Protein AF-A0A3B9VKN2-F1 (afdb_monomer_lite)

Radius of gyration: 18.08 Å; chains: 1; bounding box: 35×26×44 Å

Secondary structure (DSSP, 8-state):
----TTTS---HHHHTSHHHHHHHHTT-BTTB------------SSEEEEEEE-TTS-EEEEEEE-

Foldseek 3Di:
DDDDCVVDPDPVCCCPPPVVVVVVVVPDDPVDDDPDDDDDDDDADDKDWDKDADPVGDIDTDIDGD

Structure (mmCIF, N/CA/C/O backbone):
data_AF-A0A3B9VKN2-F1
#
_entry.id   AF-A0A3B9VKN2-F1
#
loop_
_atom_site.group_PDB
_atom_site.id
_atom_site.type_symbol
_atom_site.label_atom_id
_atom_site.label_alt_id
_atom_site.label_comp_id
_atom_site.label_asym_id
_atom_site.label_entity_id
_atom_site.label_seq_id
_atom_site.pdbx_PDB_ins_code
_atom_site.Cartn_x
_atom_site.Cartn_y
_atom_site.Cartn_z
_atom_site.occupancy
_atom_site.B_iso_or_equiv
_atom_site.auth_seq_id
_atom_site.auth_comp_id
_atom_site.auth_asym_id
_atom_site.auth_atom_id
_atom_site.pdbx_PDB_model_num
ATOM 1 N N . LEU A 1 1 ? 9.854 -0.256 14.663 1.00 67.31 1 LEU A N 1
ATOM 2 C CA . LEU A 1 1 ? 10.645 0.759 13.934 1.00 67.31 1 LEU A CA 1
ATOM 3 C C . LEU A 1 1 ? 10.691 0.289 12.486 1.00 67.31 1 LEU A C 1
ATOM 5 O O . LEU A 1 1 ? 10.805 -0.915 12.305 1.00 67.31 1 LEU A O 1
ATOM 9 N N . LEU A 1 2 ? 10.517 1.168 11.499 1.00 83.75 2 LEU A N 1
ATOM 10 C CA . LEU A 1 2 ? 10.788 0.818 10.098 1.00 83.75 2 LEU A CA 1
ATOM 11 C C . LEU A 1 2 ? 12.265 1.103 9.818 1.00 83.75 2 LEU A C 1
ATOM 13 O O . LEU A 1 2 ? 12.819 2.033 10.403 1.00 83.75 2 LEU A O 1
ATOM 17 N N . GLY A 1 3 ? 12.899 0.304 8.973 1.00 87.31 3 GLY A N 1
ATOM 18 C CA . GLY A 1 3 ? 14.334 0.379 8.724 1.00 87.31 3 GLY A CA 1
ATOM 19 C C . GLY A 1 3 ? 14.798 -0.750 7.817 1.00 87.31 3 GLY A C 1
ATOM 20 O O . GLY A 1 3 ? 13.979 -1.500 7.292 1.00 87.31 3 GLY A O 1
ATOM 21 N N . ASP A 1 4 ? 16.108 -0.838 7.628 1.00 91.38 4 ASP A N 1
ATOM 22 C CA . ASP A 1 4 ? 16.715 -1.847 6.769 1.00 91.38 4 ASP A CA 1
ATOM 23 C C . ASP A 1 4 ? 16.487 -3.262 7.340 1.00 91.38 4 ASP A C 1
ATOM 25 O O . ASP A 1 4 ? 16.943 -3.532 8.459 1.00 91.38 4 ASP A O 1
ATOM 29 N N . PRO A 1 5 ? 15.791 -4.164 6.620 1.00 91.44 5 PRO A N 1
ATOM 30 C CA . PRO A 1 5 ? 15.532 -5.523 7.089 1.00 91.44 5 PRO A CA 1
ATOM 31 C C . PRO A 1 5 ? 16.807 -6.363 7.270 1.00 91.44 5 PRO A C 1
ATOM 33 O O . PRO A 1 5 ? 16.772 -7.368 7.976 1.00 91.44 5 PRO A O 1
ATOM 36 N N . GLU A 1 6 ? 17.941 -5.966 6.683 1.00 94.56 6 GLU A N 1
ATOM 37 C CA . GLU A 1 6 ? 19.235 -6.617 6.932 1.00 94.56 6 GLU A CA 1
ATOM 38 C C . GLU A 1 6 ? 19.812 -6.267 8.314 1.00 94.56 6 GLU A C 1
ATOM 40 O O . GLU A 1 6 ? 20.671 -6.978 8.841 1.00 94.56 6 GLU A O 1
ATOM 45 N N . HIS A 1 7 ? 19.332 -5.185 8.931 1.00 93.69 7 HIS A N 1
ATOM 46 C CA . HIS A 1 7 ? 19.824 -4.676 10.212 1.00 93.69 7 HIS A CA 1
ATOM 47 C C . HIS A 1 7 ? 18.798 -4.751 11.342 1.00 93.69 7 HIS A C 1
ATOM 49 O O . HIS A 1 7 ? 19.186 -4.798 12.513 1.00 93.69 7 HIS A O 1
ATOM 55 N N . ILE A 1 8 ? 17.504 -4.751 11.022 1.00 92.69 8 ILE A N 1
ATOM 56 C CA . ILE A 1 8 ? 16.426 -4.866 12.001 1.00 92.69 8 ILE A CA 1
ATOM 57 C C . ILE A 1 8 ? 15.382 -5.884 11.555 1.00 92.69 8 ILE A C 1
ATOM 59 O O . ILE A 1 8 ? 14.974 -5.917 10.400 1.00 92.69 8 ILE A O 1
ATOM 63 N N . ASP A 1 9 ? 14.888 -6.674 12.504 1.00 91.25 9 ASP A N 1
ATOM 64 C CA . ASP A 1 9 ? 13.755 -7.553 12.241 1.00 91.25 9 ASP A CA 1
ATOM 65 C C . ASP A 1 9 ? 12.448 -6.748 12.304 1.00 91.25 9 ASP A C 1
ATOM 67 O O . ASP A 1 9 ? 12.098 -6.158 13.336 1.00 91.25 9 ASP A O 1
ATOM 71 N N . ILE A 1 10 ? 11.736 -6.696 11.180 1.00 90.44 10 ILE A N 1
ATOM 72 C CA . ILE A 1 10 ? 10.422 -6.067 11.080 1.00 90.44 10 ILE A CA 1
ATOM 73 C C . ILE A 1 10 ? 9.385 -7.177 10.997 1.00 90.44 10 ILE A C 1
ATOM 75 O O . ILE A 1 10 ? 9.200 -7.801 9.956 1.00 90.44 10 ILE A O 1
ATOM 79 N N . ASN A 1 11 ? 8.639 -7.363 12.084 1.00 91.56 11 ASN A N 1
ATOM 80 C CA . ASN A 1 11 ? 7.548 -8.328 12.118 1.00 91.56 11 ASN A CA 1
ATOM 81 C C . ASN A 1 11 ? 6.318 -7.793 11.358 1.00 91.56 11 ASN A C 1
ATOM 83 O O . ASN A 1 11 ? 5.391 -7.229 11.948 1.00 91.56 11 ASN A O 1
ATOM 87 N N . LEU A 1 12 ? 6.348 -7.928 10.030 1.00 93.19 12 LEU A N 1
ATOM 88 C CA . LEU A 1 12 ? 5.270 -7.503 9.135 1.00 93.19 12 LEU A CA 1
ATOM 89 C C . LEU A 1 12 ? 3.991 -8.314 9.363 1.00 93.19 12 LEU A C 1
ATOM 91 O O . LEU A 1 12 ? 2.904 -7.741 9.318 1.00 93.19 12 LEU A O 1
ATOM 95 N N . ASP A 1 13 ? 4.115 -9.604 9.671 1.00 95.00 13 ASP A N 1
ATOM 96 C CA . ASP A 1 13 ? 2.966 -10.480 9.913 1.00 95.00 13 ASP A CA 1
ATOM 97 C C . ASP A 1 13 ? 2.143 -10.002 11.108 1.00 95.00 13 ASP A C 1
ATOM 99 O O . ASP A 1 13 ? 0.922 -9.887 11.018 1.00 95.00 13 ASP A O 1
ATOM 103 N N . GLU A 1 14 ? 2.802 -9.652 12.214 1.00 94.31 14 GLU A N 1
ATOM 104 C CA . GLU A 1 14 ? 2.116 -9.093 13.376 1.00 94.31 14 GLU A CA 1
ATOM 105 C C . GLU A 1 14 ? 1.641 -7.662 13.119 1.00 94.31 14 GLU A C 1
ATOM 107 O O . GLU A 1 14 ? 0.549 -7.290 13.548 1.00 94.31 14 GLU A O 1
ATOM 112 N N . LEU A 1 15 ? 2.409 -6.850 12.383 1.00 93.19 15 LEU A N 1
ATOM 113 C CA . LEU A 1 15 ? 1.992 -5.491 12.033 1.00 93.19 15 LEU A CA 1
ATOM 114 C C . LEU A 1 15 ? 0.668 -5.489 11.253 1.00 93.19 15 LEU A C 1
ATOM 116 O O . LEU A 1 15 ? -0.205 -4.669 11.550 1.00 93.19 15 LEU A O 1
ATOM 120 N N . PHE A 1 16 ? 0.509 -6.421 10.310 1.00 95.69 16 PHE A N 1
ATOM 121 C CA . PHE A 1 16 ? -0.680 -6.578 9.471 1.00 95.69 16 PHE A CA 1
ATOM 122 C C . PHE A 1 16 ? -1.682 -7.618 9.997 1.00 95.69 16 PHE A C 1
ATOM 124 O O . PHE A 1 16 ? -2.686 -7.891 9.333 1.00 95.69 16 PHE A O 1
ATOM 131 N N . SER A 1 17 ? -1.472 -8.169 11.197 1.00 97.81 17 SER A N 1
ATOM 132 C CA . SER A 1 17 ? -2.395 -9.140 11.778 1.00 97.81 17 SER A CA 1
ATOM 133 C C . SER A 1 17 ? -3.745 -8.495 12.102 1.00 97.81 17 SER A C 1
ATOM 135 O O . SER A 1 17 ? -3.844 -7.334 12.519 1.00 97.81 17 SER A O 1
ATOM 137 N N . ALA A 1 18 ? -4.827 -9.268 11.966 1.00 98.12 18 ALA A N 1
ATOM 138 C CA . ALA A 1 18 ? -6.166 -8.800 12.324 1.00 98.12 18 ALA A CA 1
ATOM 139 C C . ALA A 1 18 ? -6.242 -8.347 13.795 1.00 98.12 18 ALA A C 1
ATOM 141 O O . ALA A 1 18 ? -6.955 -7.396 14.118 1.00 98.12 18 ALA A O 1
ATOM 142 N N . ALA A 1 19 ? -5.488 -8.998 14.688 1.00 98.00 19 ALA A N 1
ATOM 143 C CA . ALA A 1 19 ? -5.410 -8.632 16.098 1.00 98.00 19 ALA A CA 1
ATOM 144 C C . ALA A 1 19 ? -4.786 -7.239 16.292 1.00 98.00 19 ALA A C 1
ATOM 146 O O . ALA A 1 19 ? -5.375 -6.397 16.978 1.00 98.00 19 ALA A O 1
ATOM 147 N N . SER A 1 20 ? -3.647 -6.970 15.644 1.00 96.81 20 SER A N 1
ATOM 148 C CA . SER A 1 20 ? -2.979 -5.664 15.663 1.00 96.81 20 SER A CA 1
ATOM 149 C C . SER A 1 20 ? -3.877 -4.553 15.102 1.00 96.81 20 SER A C 1
ATOM 151 O O . SER A 1 20 ? -4.081 -3.522 15.755 1.00 96.81 20 SER A O 1
ATOM 153 N N . ILE A 1 21 ? -4.520 -4.795 13.953 1.00 97.75 21 ILE A N 1
ATOM 154 C CA . ILE A 1 21 ? -5.449 -3.847 13.317 1.00 97.75 21 ILE A CA 1
ATOM 155 C C . ILE A 1 21 ? -6.645 -3.5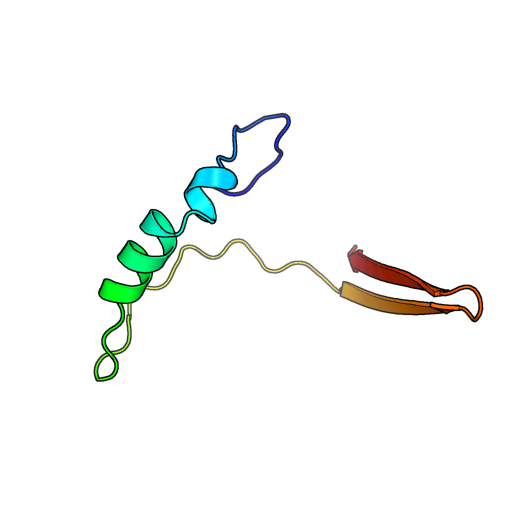49 14.229 1.00 97.75 21 ILE A C 1
ATOM 157 O O . ILE A 1 21 ? -6.982 -2.382 14.446 1.00 97.75 21 ILE A O 1
ATOM 161 N N . ASN A 1 22 ? -7.271 -4.575 14.812 1.00 98.31 22 ASN A N 1
ATOM 162 C CA . ASN A 1 22 ? -8.422 -4.401 15.701 1.00 98.31 22 ASN A CA 1
ATOM 163 C C . ASN A 1 22 ? -8.055 -3.623 16.969 1.00 98.31 22 ASN A C 1
ATOM 165 O O . ASN A 1 22 ? -8.801 -2.730 17.376 1.00 98.31 22 ASN A O 1
ATOM 169 N N . LYS A 1 23 ? -6.883 -3.901 17.551 1.00 97.69 23 LYS A N 1
ATOM 170 C CA . LYS A 1 23 ? -6.354 -3.159 18.702 1.00 97.69 23 LYS A CA 1
ATOM 171 C C . LYS A 1 23 ? -6.115 -1.686 18.372 1.00 97.69 23 LYS A C 1
ATOM 173 O O . LYS A 1 23 ? -6.424 -0.825 19.190 1.00 97.69 23 LYS A O 1
ATOM 178 N N . ARG A 1 24 ? -5.577 -1.371 17.187 1.00 95.00 24 ARG A N 1
ATOM 179 C CA . ARG A 1 24 ? -5.393 0.022 16.741 1.00 95.00 24 ARG A CA 1
ATOM 180 C C . ARG A 1 24 ? -6.744 0.705 16.518 1.00 95.00 24 ARG A C 1
ATOM 182 O O . ARG A 1 24 ? -6.950 1.824 16.975 1.00 95.00 24 ARG A O 1
ATOM 189 N N . ARG A 1 25 ? -7.681 0.021 15.857 1.00 96.75 25 ARG A N 1
ATOM 190 C CA . ARG A 1 25 ? -9.025 0.536 15.562 1.00 96.75 25 ARG A CA 1
ATOM 191 C C . ARG A 1 25 ? -9.816 0.860 16.827 1.00 96.75 25 ARG A C 1
ATOM 193 O O . ARG A 1 25 ? -10.490 1.882 16.853 1.00 96.75 25 ARG A O 1
ATOM 200 N N . SER A 1 26 ? -9.722 0.041 17.875 1.00 97.38 26 SER A N 1
ATOM 201 C CA . SER A 1 26 ? -10.446 0.284 19.133 1.00 97.38 26 SER A CA 1
ATOM 202 C C . SER A 1 26 ? -9.976 1.534 19.885 1.00 97.38 26 SER A C 1
ATOM 204 O O . SER A 1 26 ? -10.628 1.951 20.834 1.00 97.38 26 SER A O 1
ATOM 206 N N . GLN A 1 27 ? -8.834 2.110 19.499 1.00 95.62 27 GLN A N 1
ATOM 207 C CA . GLN A 1 27 ? -8.302 3.351 20.065 1.00 95.62 27 GLN A CA 1
ATOM 208 C C . GLN A 1 27 ? -8.775 4.598 19.301 1.00 95.62 27 GLN A C 1
ATOM 210 O O . GLN A 1 27 ? -8.460 5.712 19.714 1.00 95.62 27 GLN A O 1
ATOM 215 N N . ILE A 1 28 ? -9.492 4.429 18.185 1.00 96.38 28 ILE A N 1
ATOM 216 C CA . ILE A 1 28 ? -10.021 5.536 17.388 1.00 96.38 28 ILE A CA 1
ATOM 217 C C . ILE A 1 28 ? -11.334 6.003 18.013 1.00 96.38 28 ILE A C 1
ATOM 219 O O . ILE A 1 28 ? -12.318 5.265 18.041 1.00 96.38 28 ILE A O 1
ATOM 223 N N . ASP A 1 29 ? -11.349 7.251 18.469 1.00 96.50 29 ASP A N 1
ATOM 224 C CA . ASP A 1 29 ? -12.552 7.951 18.905 1.00 96.50 29 ASP A CA 1
ATOM 225 C C . ASP A 1 29 ? -13.028 8.880 17.778 1.00 96.50 29 ASP A C 1
ATOM 227 O O . ASP A 1 29 ? -12.318 9.800 17.374 1.00 96.50 29 ASP A O 1
ATOM 231 N N . LEU A 1 30 ? -14.234 8.643 17.253 1.00 96.50 30 LEU A N 1
ATOM 232 C CA . LEU A 1 30 ? -14.801 9.448 16.163 1.00 96.50 30 LEU A CA 1
ATOM 233 C C . LEU A 1 30 ? -15.165 10.878 16.593 1.00 96.50 30 LEU A C 1
ATOM 235 O O . LEU A 1 30 ? -15.334 11.741 15.735 1.00 96.50 30 LEU A O 1
ATOM 239 N N . ALA A 1 31 ? -15.283 11.137 17.896 1.00 97.69 31 ALA A N 1
ATOM 240 C CA . ALA A 1 31 ? -15.573 12.457 18.443 1.00 97.69 31 ALA A CA 1
ATOM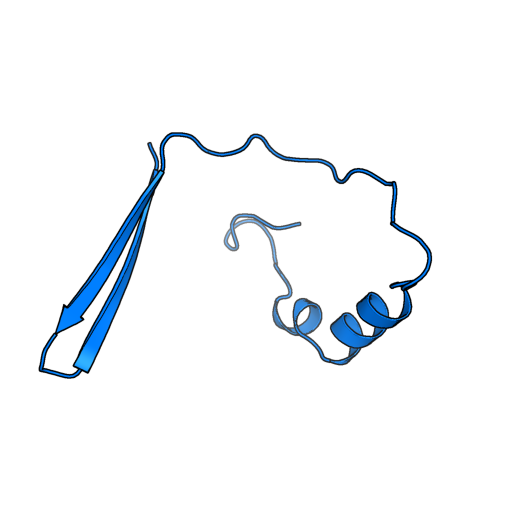 241 C C . ALA A 1 31 ? -14.311 13.210 18.895 1.00 97.69 31 ALA A C 1
ATOM 243 O O . ALA A 1 31 ? -14.398 14.395 19.226 1.00 97.69 31 ALA A O 1
ATOM 244 N N . LYS A 1 32 ? -13.140 12.555 18.931 1.00 96.62 32 LYS A N 1
ATOM 245 C CA . LYS A 1 32 ? -11.917 13.139 19.490 1.00 96.62 32 LYS A CA 1
ATOM 246 C C . LYS A 1 32 ? -10.670 12.803 18.677 1.00 96.62 32 LYS A C 1
ATOM 248 O O . LYS A 1 32 ? -10.243 11.657 18.589 1.00 96.62 32 LYS A O 1
ATOM 253 N N . ALA A 1 33 ? -10.012 13.848 18.178 1.00 94.31 33 ALA A N 1
ATOM 254 C CA . ALA A 1 33 ? -8.724 13.726 17.509 1.00 94.31 33 ALA A CA 1
ATOM 255 C C . ALA A 1 33 ? -7.589 13.367 18.486 1.00 94.31 33 ALA A C 1
ATOM 257 O O . ALA A 1 33 ? -7.550 13.824 19.634 1.00 94.31 33 ALA A O 1
ATOM 258 N N . ASN A 1 34 ? -6.620 12.590 18.001 1.00 92.38 34 ASN A N 1
ATOM 259 C CA . ASN A 1 34 ? -5.344 12.406 18.682 1.00 92.38 34 ASN A CA 1
ATOM 260 C C . ASN A 1 34 ? -4.461 13.642 18.445 1.00 92.38 34 ASN A C 1
ATOM 262 O O . ASN A 1 34 ? -4.142 13.949 17.303 1.00 92.38 34 ASN A O 1
ATOM 266 N N . LEU A 1 35 ? -4.056 14.321 19.520 1.00 92.31 35 LEU A N 1
ATOM 267 C CA . LEU A 1 35 ? -3.201 15.519 19.469 1.00 92.31 35 LEU A CA 1
ATOM 268 C C . LEU A 1 35 ? -1.718 15.208 19.722 1.00 92.31 35 LEU A C 1
ATOM 270 O O . LEU A 1 35 ? -0.899 16.116 19.835 1.00 92.31 35 LEU A O 1
ATOM 274 N N . LYS A 1 36 ? -1.365 13.928 19.887 1.00 89.75 36 LYS A N 1
ATOM 275 C CA . LYS A 1 36 ? 0.024 13.520 20.066 1.00 89.75 36 LYS A CA 1
ATOM 276 C C . LYS A 1 36 ? 0.709 13.450 18.707 1.00 89.75 36 LYS A C 1
ATOM 278 O O . LYS A 1 36 ? 0.500 12.485 17.971 1.00 89.75 36 LYS A O 1
ATOM 283 N N . GLU A 1 37 ? 1.557 14.433 18.437 1.00 80.31 37 GLU A N 1
ATOM 284 C CA . GLU A 1 37 ? 2.418 14.442 17.257 1.00 80.31 37 GLU A CA 1
ATOM 285 C C . GLU A 1 37 ? 3.375 13.236 17.268 1.00 80.31 37 GLU A C 1
ATOM 287 O O . GLU A 1 37 ? 4.008 12.949 18.297 1.00 80.31 37 GLU A O 1
ATOM 292 N N . PRO A 1 38 ? 3.481 12.487 16.158 1.00 81.25 38 PRO A N 1
ATOM 293 C CA . PRO A 1 38 ? 4.516 11.481 16.014 1.00 81.25 38 PRO A CA 1
ATOM 294 C C . PRO A 1 38 ? 5.890 12.148 15.867 1.00 81.25 38 PRO A C 1
ATOM 296 O O . PRO A 1 38 ? 6.022 13.284 15.425 1.00 81.25 38 PRO A O 1
ATOM 299 N N . SER A 1 39 ? 6.944 11.409 16.210 1.00 79.38 39 SER A N 1
ATOM 300 C CA . SER A 1 39 ? 8.298 11.772 15.791 1.00 79.38 39 SER A CA 1
ATOM 301 C C . SER A 1 39 ? 8.374 11.606 14.272 1.00 79.38 39 SER A C 1
ATOM 303 O O . SER A 1 39 ? 8.255 10.490 13.770 1.00 79.38 39 SER A O 1
ATOM 305 N N . ILE A 1 40 ? 8.516 12.719 13.553 1.00 71.44 40 ILE A N 1
ATOM 306 C CA . ILE A 1 40 ? 8.631 12.740 12.093 1.00 71.44 40 ILE A CA 1
ATOM 307 C C . ILE A 1 40 ? 10.123 12.692 11.741 1.00 71.44 40 ILE A C 1
ATOM 309 O O . ILE A 1 40 ? 10.903 13.513 12.223 1.00 71.44 40 ILE A O 1
ATOM 313 N N . SER A 1 41 ? 10.535 11.720 10.927 1.00 66.62 41 SER A N 1
ATOM 314 C CA . SER A 1 41 ? 11.815 11.779 10.215 1.00 66.62 41 SER A CA 1
ATOM 315 C C . SER A 1 41 ? 11.676 12.754 9.048 1.00 66.62 41 SER A C 1
ATOM 317 O O . SER A 1 41 ? 10.640 12.728 8.391 1.00 66.62 41 SER A O 1
ATOM 319 N N . SER A 1 42 ? 12.696 13.583 8.795 1.00 63.03 42 SER A N 1
ATOM 320 C CA . SER A 1 42 ? 12.749 14.513 7.652 1.00 63.03 42 SER A CA 1
ATOM 321 C C . SER A 1 42 ? 12.129 13.900 6.396 1.00 63.03 42 SER A C 1
ATOM 323 O O . SER A 1 42 ? 12.535 12.810 5.992 1.00 63.03 42 SER A O 1
ATOM 325 N N . GLU A 1 43 ? 11.164 14.594 5.791 1.00 66.56 43 GLU A N 1
ATOM 326 C CA . GLU A 1 43 ? 10.644 14.219 4.476 1.00 66.56 43 GLU A CA 1
ATOM 327 C C . GLU A 1 43 ? 11.782 14.215 3.444 1.00 66.56 43 GLU A C 1
ATOM 329 O O . GLU A 1 43 ? 12.735 14.997 3.545 1.00 66.56 43 GLU A O 1
ATOM 334 N N . GLY A 1 44 ? 11.704 13.268 2.505 1.00 66.12 44 GLY A N 1
ATOM 335 C CA . GLY A 1 44 ? 12.647 13.134 1.397 1.00 66.12 44 GLY A CA 1
ATOM 336 C C . GLY A 1 44 ? 12.529 14.283 0.394 1.00 66.12 44 GLY A C 1
ATOM 337 O O . GLY A 1 44 ? 11.546 15.020 0.390 1.00 66.12 44 GLY A O 1
ATOM 338 N N . SER A 1 45 ? 13.564 14.430 -0.431 1.00 74.25 45 SER A N 1
ATOM 339 C CA . SER A 1 45 ? 13.738 15.476 -1.444 1.00 74.25 45 SER A CA 1
ATOM 340 C C . SER A 1 45 ? 12.747 15.365 -2.620 1.00 74.25 45 SER A C 1
ATOM 342 O O . SER A 1 45 ? 11.769 14.612 -2.587 1.00 74.25 45 SER A O 1
ATOM 344 N N . ASP A 1 46 ? 13.022 16.117 -3.691 1.00 86.94 46 ASP A N 1
ATOM 345 C CA . ASP A 1 46 ? 12.314 16.043 -4.967 1.00 86.94 46 ASP A CA 1
ATOM 346 C C . ASP A 1 46 ? 12.163 14.591 -5.448 1.00 86.94 46 ASP A C 1
ATOM 348 O O . ASP A 1 46 ? 13.115 13.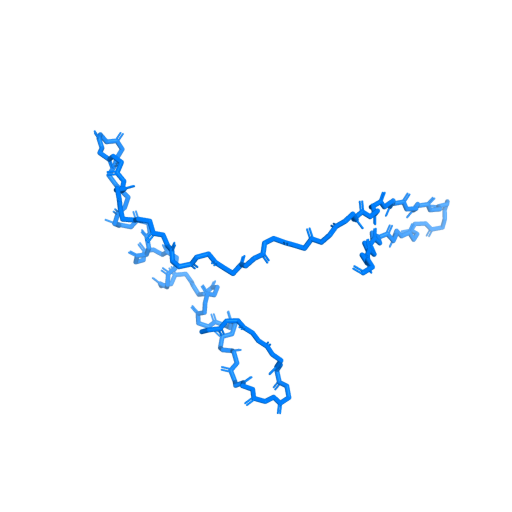914 -5.845 1.00 86.94 46 ASP A O 1
ATOM 352 N N . THR A 1 47 ? 10.919 14.121 -5.431 1.00 91.06 47 THR A N 1
ATOM 353 C CA . THR A 1 47 ? 10.546 12.755 -5.790 1.00 91.06 47 THR A CA 1
ATOM 354 C C . THR A 1 47 ? 9.861 12.747 -7.151 1.00 91.06 47 THR A C 1
ATOM 356 O O . THR A 1 47 ? 8.944 13.526 -7.409 1.00 91.06 47 THR A O 1
ATOM 359 N N . THR A 1 48 ? 10.265 11.828 -8.028 1.00 94.06 48 THR A N 1
ATOM 360 C CA . THR A 1 48 ? 9.572 11.557 -9.293 1.00 94.06 48 THR A CA 1
ATOM 361 C C . THR A 1 48 ? 8.872 10.208 -9.225 1.00 94.06 48 THR A C 1
ATOM 363 O O . THR A 1 48 ? 9.498 9.181 -8.961 1.00 94.06 48 THR A O 1
ATOM 366 N N . TYR A 1 49 ? 7.577 10.214 -9.528 1.00 95.94 49 TYR A N 1
ATOM 367 C CA . TYR A 1 49 ? 6.752 9.020 -9.665 1.00 95.94 49 TYR A CA 1
ATOM 368 C C . TYR A 1 49 ? 6.282 8.859 -11.111 1.00 95.94 49 TYR A C 1
ATOM 370 O O . TYR A 1 49 ? 5.858 9.833 -11.735 1.00 95.94 49 TYR A O 1
ATOM 378 N N . PHE A 1 50 ? 6.309 7.633 -11.629 1.00 97.00 50 PHE A N 1
ATOM 379 C CA . PHE A 1 50 ? 5.647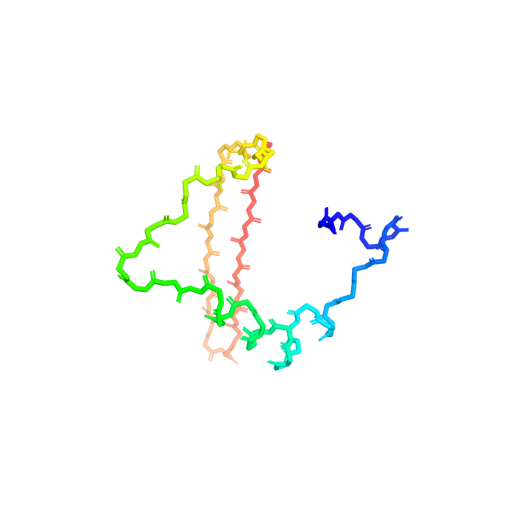 7.295 -12.885 1.00 97.00 50 PHE A CA 1
ATOM 380 C C . PHE A 1 50 ? 5.170 5.842 -12.899 1.00 97.00 50 PHE A C 1
ATOM 382 O O . PHE A 1 50 ? 5.658 4.982 -12.165 1.00 97.00 50 PHE A O 1
ATOM 389 N N . LEU A 1 51 ? 4.203 5.575 -13.773 1.00 98.38 51 LEU A N 1
ATOM 390 C CA . LEU A 1 51 ? 3.636 4.253 -13.985 1.00 98.38 51 LEU A CA 1
ATOM 391 C C . LEU A 1 51 ? 3.646 3.925 -15.476 1.00 98.38 51 LEU A C 1
ATOM 393 O O . LEU A 1 51 ? 3.352 4.780 -16.311 1.00 98.38 51 LEU A O 1
ATOM 397 N N . VAL A 1 52 ? 3.974 2.677 -15.795 1.00 98.12 52 VAL A N 1
ATOM 398 C CA . VAL A 1 52 ? 3.962 2.134 -17.156 1.00 98.12 52 VAL A CA 1
ATOM 399 C C . VAL A 1 52 ? 3.114 0.871 -17.157 1.00 98.12 52 VAL A C 1
ATOM 401 O O . VAL A 1 52 ? 3.237 0.047 -16.256 1.00 98.12 52 VAL A O 1
ATOM 404 N N . ALA A 1 53 ? 2.271 0.707 -18.171 1.00 98.4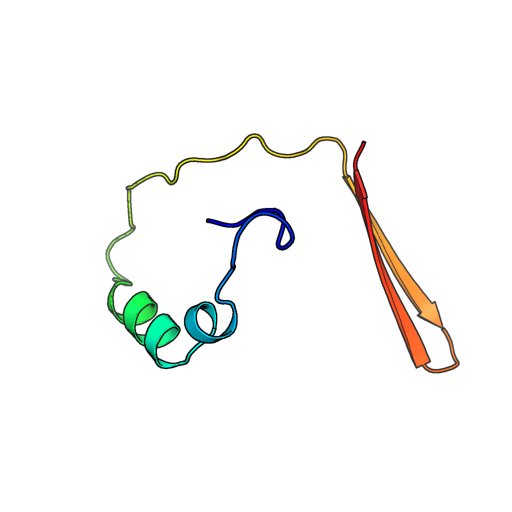4 53 ALA A N 1
ATOM 405 C CA . ALA A 1 53 ? 1.569 -0.540 -18.441 1.00 98.44 53 ALA A CA 1
ATOM 406 C C . ALA A 1 53 ? 1.646 -0.852 -19.938 1.00 98.44 53 ALA A C 1
ATOM 408 O O . ALA A 1 53 ? 1.662 0.072 -20.757 1.00 98.44 53 ALA A O 1
ATOM 409 N N . ASP A 1 54 ? 1.700 -2.133 -20.299 1.00 98.38 54 ASP A N 1
ATOM 410 C CA . ASP A 1 54 ? 1.757 -2.572 -21.693 1.00 98.38 54 ASP A CA 1
ATOM 411 C C . ASP A 1 54 ? 0.574 -3.467 -22.092 1.00 98.38 54 ASP A C 1
ATOM 413 O O . ASP A 1 54 ? -0.255 -3.880 -21.280 1.00 98.38 54 ASP A O 1
ATOM 417 N N . ARG A 1 55 ? 0.479 -3.738 -23.397 1.00 98.00 55 ARG A N 1
ATOM 418 C CA . ARG A 1 55 ? -0.577 -4.573 -23.993 1.00 98.00 55 ARG A CA 1
ATOM 419 C C . ARG A 1 55 ? -0.491 -6.051 -23.608 1.00 98.00 55 ARG A C 1
ATOM 421 O O . ARG A 1 55 ? -1.470 -6.765 -23.799 1.00 98.00 55 ARG A O 1
ATOM 428 N N . ASP A 1 56 ? 0.658 -6.497 -23.111 1.00 98.62 56 ASP A N 1
ATOM 429 C CA . ASP A 1 56 ? 0.888 -7.885 -22.713 1.00 98.62 56 ASP A CA 1
ATOM 430 C C . ASP A 1 56 ? 0.456 -8.103 -21.246 1.00 98.62 56 ASP A C 1
ATOM 432 O O . ASP A 1 56 ? 0.491 -9.223 -20.739 1.00 98.62 56 ASP A O 1
ATOM 436 N N . GLY A 1 57 ? -0.026 -7.041 -20.585 1.00 98.19 57 GLY A N 1
ATOM 437 C CA . GLY A 1 57 ? -0.565 -7.065 -19.230 1.00 98.19 57 GLY A CA 1
ATOM 438 C C . GLY A 1 57 ? 0.473 -6.761 -18.155 1.00 98.19 57 GLY A C 1
ATOM 439 O O . GLY A 1 57 ? 0.159 -6.880 -16.969 1.00 98.19 57 GLY A O 1
ATOM 440 N N . ASN A 1 58 ? 1.688 -6.355 -18.529 1.00 98.44 58 ASN A N 1
ATOM 441 C CA . ASN A 1 58 ? 2.692 -5.954 -17.553 1.00 98.44 58 ASN A CA 1
ATOM 442 C C . ASN A 1 58 ? 2.374 -4.556 -17.016 1.00 98.44 58 ASN A C 1
ATOM 444 O O . ASN A 1 58 ? 1.907 -3.682 -17.751 1.00 98.44 58 ASN A O 1
ATOM 448 N N . ALA A 1 59 ? 2.680 -4.332 -15.739 1.00 98.19 59 ALA A N 1
ATOM 449 C CA . ALA A 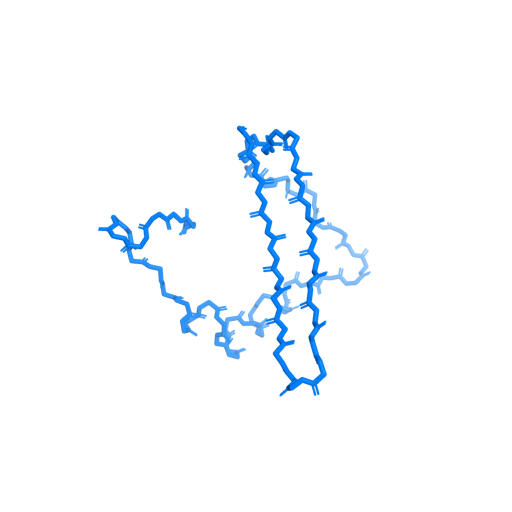1 59 ? 2.550 -3.038 -15.085 1.00 98.19 59 ALA A CA 1
ATOM 450 C C . ALA A 1 59 ? 3.745 -2.781 -14.158 1.00 98.19 59 ALA A C 1
ATOM 452 O O . ALA A 1 59 ? 4.164 -3.663 -13.408 1.00 98.19 59 ALA A O 1
ATOM 453 N N . LEU A 1 60 ? 4.269 -1.558 -14.194 1.00 97.75 60 LEU A N 1
ATOM 454 C CA . LEU A 1 60 ? 5.363 -1.079 -13.359 1.00 97.75 60 LEU A CA 1
ATOM 455 C C . LEU A 1 60 ? 4.935 0.215 -12.673 1.00 97.75 60 LEU A C 1
ATOM 457 O O . LEU A 1 60 ? 4.569 1.180 -13.338 1.00 97.75 60 LEU A O 1
ATOM 461 N N . SER A 1 61 ? 5.043 0.245 -11.349 1.00 97.88 61 SER A N 1
ATOM 462 C CA . SER A 1 61 ? 4.921 1.459 -10.543 1.00 97.88 61 SER A CA 1
ATOM 463 C C . SER A 1 61 ? 6.311 1.817 -10.028 1.00 97.88 61 SER A C 1
ATOM 465 O O . SER A 1 61 ? 6.874 1.057 -9.241 1.00 97.88 61 SER A O 1
ATOM 467 N N . TRP A 1 62 ? 6.875 2.936 -10.484 1.00 97.50 62 TRP A N 1
ATOM 468 C CA . TRP A 1 62 ? 8.248 3.338 -10.176 1.00 97.50 62 TRP A CA 1
ATOM 469 C C . TRP A 1 62 ? 8.292 4.672 -9.435 1.00 97.50 62 TRP A C 1
ATOM 471 O O . TRP A 1 62 ? 7.617 5.635 -9.803 1.00 97.50 62 TRP A O 1
ATOM 481 N N . ILE A 1 63 ? 9.133 4.734 -8.406 1.00 95.56 63 ILE A N 1
ATOM 482 C CA . ILE A 1 63 ? 9.403 5.936 -7.622 1.00 95.56 63 ILE A CA 1
ATOM 483 C C . ILE A 1 63 ? 10.916 6.114 -7.482 1.00 95.56 63 ILE A C 1
ATOM 485 O O . ILE A 1 63 ? 11.635 5.147 -7.239 1.00 95.56 63 ILE A O 1
ATOM 489 N N . GLN A 1 64 ? 11.400 7.342 -7.659 1.00 93.88 64 GLN A N 1
ATOM 490 C CA . GLN A 1 64 ? 12.803 7.712 -7.460 1.00 93.88 64 GLN A CA 1
ATOM 491 C C . GLN A 1 64 ? 12.917 9.063 -6.748 1.00 93.88 64 GLN A C 1
ATOM 493 O O . GLN A 1 64 ? 12.062 9.929 -6.931 1.00 93.88 64 GLN A O 1
ATOM 498 N N . SER A 1 65 ? 13.987 9.244 -5.977 1.00 89.69 65 SER A N 1
ATOM 499 C CA . SER A 1 65 ? 14.328 10.473 -5.243 1.00 89.69 65 SER A CA 1
ATOM 500 C C . SER A 1 65 ? 15.848 10.667 -5.274 1.00 89.69 65 SER A C 1
ATOM 502 O O . SER A 1 65 ? 16.568 9.674 -5.425 1.00 89.69 65 SER A O 1
ATOM 504 N N . VAL A 1 66 ? 16.326 11.913 -5.148 1.00 84.50 66 VAL A N 1
ATOM 505 C CA . VAL A 1 66 ? 17.766 12.272 -5.109 1.00 84.50 66 VAL A CA 1
ATOM 506 C C . VAL A 1 66 ? 18.306 12.534 -3.709 1.00 84.50 66 VAL A C 1
ATOM 508 O O . VAL A 1 66 ? 17.556 13.086 -2.874 1.00 84.50 66 VAL A O 1
#

Sequence (66 aa):
LLGDPEHIDINLDELFSAASINKRRSQIDLAKANLKEPSISSEGSDTTYFLVADRDGNALSWIQSV

pLDDT: mean 91.27, std 9.29, range [63.03, 98.62]